Protein AF-A0F038-F1 (afdb_monomer_lite)

Organism: Scophthalmus maximus (NCBI:txid52904)

pLDDT: mean 88.06, std 18.88, range [38.59, 98.75]

Secondary structure (DSSP, 8-state):
--------------SSHHHHHHHHHHHHHHHHHHHHHHHHHHHHHHHHHHHHHHHHHHHHHHHHHHHHHHHHHHTTSTTHHHHHHHTSHHHHTT--HHHHHHHTT----

Radius of gyration: 37.03 Å; chains: 1; bounding box: 62×43×108 Å

InterPro domains:
  IPR002164 Nucleosome assembly protein [PTHR11875] (12-109)
  IPR037231 NAP-like superfamily [SSF143113] (10-108)

Foldseek 3Di:
DDDDDDDPPDPDDDPPVVVVVVVVVVVVVVVVVVVVVVVVVVVVVVVVVVVVVVVVVVVCVVCVVVVVVVLVVQLVDQCSVLVVQCPDVVRVVVDDPVNSVVSSPVRGD

Structure (mmCIF, N/CA/C/O backbone):
data_AF-A0F038-F1
#
_entry.id   AF-A0F038-F1
#
loop_
_atom_site.group_PDB
_atom_site.id
_atom_site.type_symbol
_atom_site.label_atom_id
_atom_site.label_alt_id
_atom_site.label_comp_id
_atom_site.label_asym_id
_atom_site.label_entity_id
_atom_site.label_seq_id
_atom_site.pdbx_PDB_ins_code
_atom_site.Cartn_x
_atom_site.Cartn_y
_atom_site.Cartn_z
_atom_site.o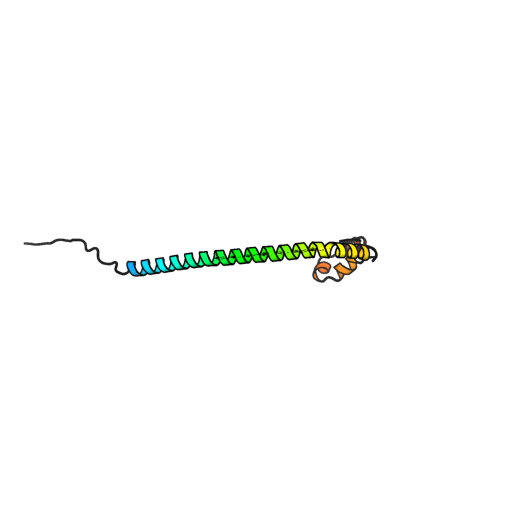ccupancy
_atom_site.B_iso_or_equiv
_atom_site.auth_seq_id
_atom_site.auth_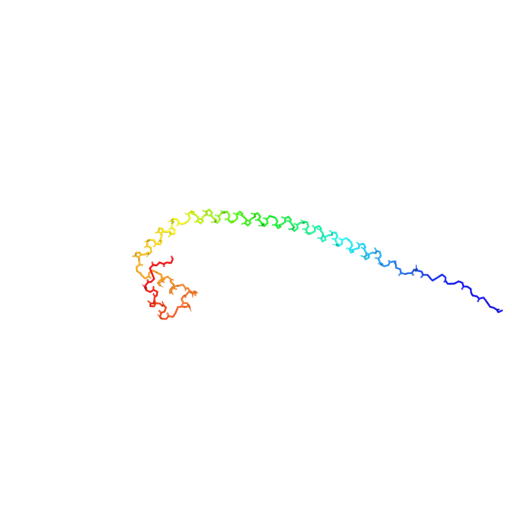comp_id
_atom_site.auth_asym_id
_atom_site.auth_atom_id
_atom_site.pdbx_PDB_model_num
ATOM 1 N N . MET A 1 1 ? -37.707 -33.640 87.565 1.00 38.59 1 MET A N 1
ATOM 2 C CA . MET A 1 1 ? -36.828 -34.065 86.455 1.00 38.59 1 MET A CA 1
ATOM 3 C C . MET A 1 1 ? -37.663 -34.002 85.184 1.00 38.59 1 MET A C 1
ATOM 5 O O . MET A 1 1 ? -38.679 -34.672 85.166 1.00 38.59 1 MET A O 1
ATOM 9 N N . SER A 1 2 ? -37.432 -33.234 84.128 1.00 38.62 2 SER A N 1
ATOM 10 C CA . SER A 1 2 ? -36.500 -32.162 83.772 1.00 38.62 2 SER A CA 1
ATOM 11 C C . SER A 1 2 ? -37.094 -31.496 82.517 1.00 38.62 2 SER A C 1
ATOM 13 O O . SER A 1 2 ? -37.776 -32.159 81.739 1.00 38.62 2 SER A O 1
ATOM 15 N N . ALA A 1 3 ? -36.860 -30.197 82.342 1.00 47.56 3 ALA A N 1
ATOM 16 C CA . ALA A 1 3 ? -37.269 -29.404 81.181 1.00 47.56 3 ALA A CA 1
ATOM 17 C C . ALA A 1 3 ? -36.318 -29.566 79.974 1.00 47.56 3 ALA A C 1
ATOM 19 O O . ALA A 1 3 ? -35.145 -29.876 80.171 1.00 47.56 3 ALA A O 1
ATOM 20 N N . SER A 1 4 ? -36.797 -29.270 78.755 1.00 40.38 4 SER A N 1
ATOM 21 C CA . SER A 1 4 ? -36.049 -28.602 77.653 1.00 40.38 4 SER A CA 1
ATOM 22 C C . SER A 1 4 ? -36.936 -28.527 76.400 1.00 40.38 4 SER A C 1
ATOM 24 O O . SER A 1 4 ? -37.290 -29.561 75.849 1.00 40.38 4 SER A O 1
ATOM 26 N N . THR A 1 5 ? -37.567 -27.394 76.070 1.00 43.41 5 THR A N 1
ATOM 27 C CA . THR A 1 5 ? -37.085 -26.175 75.369 1.00 43.41 5 THR A CA 1
ATOM 28 C C . THR A 1 5 ? -36.809 -26.327 73.874 1.00 43.41 5 THR A C 1
ATOM 30 O O . THR A 1 5 ? -36.017 -27.153 73.431 1.00 43.41 5 THR A O 1
ATOM 33 N N . ALA A 1 6 ? -37.463 -25.426 73.138 1.00 54.88 6 ALA A N 1
ATOM 34 C CA . ALA A 1 6 ? -37.374 -25.147 71.718 1.00 54.88 6 ALA A CA 1
ATOM 35 C C . ALA A 1 6 ? -35.944 -25.068 71.165 1.00 54.88 6 ALA A C 1
ATOM 37 O O . ALA A 1 6 ? -35.046 -24.506 71.790 1.00 54.88 6 ALA A O 1
ATOM 38 N N . LYS A 1 7 ? -35.785 -25.503 69.914 1.00 46.66 7 LYS A N 1
ATOM 39 C CA . LYS A 1 7 ? -34.762 -24.981 69.006 1.00 46.66 7 LYS A CA 1
ATOM 40 C C . LYS A 1 7 ? -35.420 -24.618 67.680 1.00 46.66 7 LYS A C 1
ATOM 42 O O . LYS A 1 7 ? -35.446 -25.398 66.737 1.00 46.66 7 LYS A O 1
ATOM 47 N N . VAL A 1 8 ? -35.944 -23.393 67.638 1.00 50.75 8 VAL A N 1
ATOM 48 C CA . VAL A 1 8 ? -35.929 -22.580 66.420 1.00 50.75 8 VAL A CA 1
ATOM 49 C C . VAL A 1 8 ? -34.453 -22.468 66.047 1.00 50.75 8 VAL A C 1
ATOM 51 O O . VAL A 1 8 ? -33.677 -21.819 66.749 1.00 50.75 8 VAL A O 1
ATOM 54 N N . SER A 1 9 ? -34.041 -23.223 65.028 1.00 49.12 9 SER A N 1
ATOM 55 C CA . SER A 1 9 ? -32.678 -23.168 64.515 1.00 49.12 9 SER A CA 1
ATOM 56 C C . SER A 1 9 ? -32.508 -21.817 63.834 1.00 49.12 9 SER A C 1
ATOM 58 O O . SER A 1 9 ? -33.054 -21.549 62.766 1.00 49.12 9 SER A O 1
ATOM 60 N N . ARG A 1 10 ? -31.834 -20.946 64.573 1.00 46.06 10 ARG A N 1
ATOM 61 C CA . ARG A 1 10 ? -31.482 -19.565 64.291 1.00 46.06 10 ARG A CA 1
ATOM 62 C C . ARG A 1 10 ? -30.813 -19.442 62.922 1.00 46.06 10 ARG A C 1
ATOM 64 O O . ARG A 1 10 ? -29.647 -19.785 62.763 1.00 46.06 10 ARG A O 1
ATOM 71 N N . LYS A 1 11 ? -31.559 -18.926 61.945 1.00 51.59 11 LYS A N 1
ATOM 72 C CA . LYS A 1 11 ? -31.023 -18.396 60.691 1.00 51.59 11 LYS A CA 1
ATOM 73 C C . LYS A 1 11 ? -30.546 -16.968 60.954 1.00 51.59 11 LYS A C 1
ATOM 75 O O . LYS A 1 11 ? -31.233 -16.018 60.625 1.00 51.59 11 LYS A O 1
ATOM 80 N N . GLU A 1 12 ? -29.401 -16.832 61.608 1.00 48.00 12 GLU A N 1
ATOM 81 C CA . GLU A 1 12 ? -28.674 -15.565 61.698 1.00 48.00 12 GLU A CA 1
ATOM 82 C C . GLU A 1 12 ? -27.186 -15.881 61.697 1.00 48.00 12 GLU A C 1
ATOM 84 O O . GLU A 1 12 ? -26.615 -16.173 62.745 1.00 48.00 12 GLU A O 1
ATOM 89 N N . ASN A 1 13 ? -26.591 -15.867 60.505 1.00 43.12 13 ASN A N 1
ATOM 90 C CA . ASN A 1 13 ? -25.304 -15.215 60.290 1.00 43.12 13 ASN A CA 1
ATOM 91 C C . ASN A 1 13 ? -25.076 -15.017 58.779 1.00 43.12 13 ASN A C 1
ATOM 93 O O . ASN A 1 13 ? -24.286 -15.725 58.169 1.00 43.12 13 ASN A O 1
ATOM 97 N N . SER A 1 14 ? -25.799 -14.077 58.167 1.00 52.12 14 SER A N 1
ATOM 98 C CA . SER A 1 14 ? -25.369 -13.485 56.895 1.00 52.12 14 SER A CA 1
ATOM 99 C C . SER A 1 14 ? -25.723 -12.001 56.881 1.00 52.12 14 SER A C 1
ATOM 101 O O . SER A 1 14 ? -26.715 -11.574 56.307 1.00 52.12 14 SER A O 1
ATOM 103 N N . ASN A 1 15 ? -24.927 -11.219 57.610 1.00 46.88 15 ASN A N 1
ATOM 104 C CA . ASN A 1 15 ? -24.846 -9.769 57.412 1.00 46.88 15 ASN A CA 1
ATOM 105 C C . ASN A 1 15 ? -23.602 -9.403 56.576 1.00 46.88 15 ASN A C 1
ATOM 107 O O . ASN A 1 15 ? -23.259 -8.229 56.491 1.00 46.88 15 ASN A O 1
ATOM 111 N N . HIS A 1 16 ? -22.915 -10.400 55.998 1.00 49.84 16 HIS A N 1
ATOM 112 C CA . HIS A 1 16 ? -21.754 -10.204 55.124 1.00 49.84 16 HIS A CA 1
ATOM 113 C C . HIS A 1 16 ? -22.121 -10.298 53.630 1.00 49.84 16 HIS A C 1
ATOM 115 O O . HIS A 1 16 ? -21.542 -9.551 52.853 1.00 49.84 16 HIS A O 1
ATOM 121 N N . ASP A 1 17 ? -23.148 -11.083 53.257 1.00 55.41 17 ASP A N 1
ATOM 122 C CA . ASP A 1 17 ? -23.590 -11.253 51.852 1.00 55.41 17 ASP A CA 1
ATOM 123 C C . ASP A 1 17 ? -24.055 -9.949 51.193 1.00 55.41 17 ASP A C 1
ATOM 125 O O . ASP A 1 17 ? -23.744 -9.684 50.040 1.00 55.41 17 ASP A O 1
ATOM 129 N N . GLY A 1 18 ? -24.824 -9.119 51.907 1.00 57.97 18 GLY A N 1
ATOM 130 C CA . GLY A 1 18 ? -25.536 -8.007 51.268 1.00 57.97 18 GLY A CA 1
ATOM 131 C C . GLY A 1 18 ? -24.635 -6.878 50.759 1.00 57.97 18 GLY A C 1
ATOM 132 O O . GLY A 1 18 ? -25.057 -6.133 49.885 1.00 57.97 18 GLY A O 1
ATOM 133 N N . ALA A 1 19 ? -23.420 -6.738 51.301 1.00 62.72 19 ALA A N 1
ATOM 134 C CA . ALA A 1 19 ? -22.451 -5.738 50.848 1.00 62.72 19 ALA A CA 1
ATOM 135 C C . ALA A 1 19 ? -21.614 -6.240 49.657 1.00 62.72 19 ALA A C 1
ATOM 137 O O . ALA A 1 19 ? -21.294 -5.456 48.763 1.00 62.72 19 ALA A O 1
ATOM 138 N N . GLU A 1 20 ? -21.291 -7.539 49.632 1.00 65.00 20 GLU A N 1
ATOM 139 C CA . GLU A 1 20 ? -20.640 -8.184 48.484 1.00 65.00 20 GLU A CA 1
ATOM 140 C C . GLU A 1 20 ? -21.588 -8.212 47.277 1.00 65.00 20 GLU A C 1
ATOM 142 O O . GLU A 1 20 ? -21.202 -7.763 46.202 1.00 65.00 20 GLU A O 1
ATOM 147 N N . GLU A 1 21 ? -22.861 -8.572 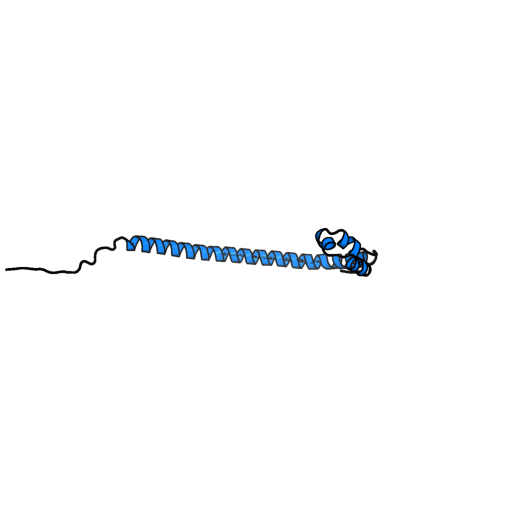47.470 1.00 72.62 21 GLU A N 1
ATOM 148 C CA . GLU A 1 21 ? -23.871 -8.614 46.400 1.00 72.62 21 GLU A CA 1
ATOM 149 C C . GLU A 1 21 ? -24.128 -7.228 45.767 1.00 72.62 21 GLU A C 1
ATOM 151 O O . GLU A 1 21 ? -24.280 -7.104 44.550 1.00 72.62 21 GLU A O 1
ATOM 156 N N . THR A 1 22 ? -24.121 -6.149 46.563 1.00 78.44 22 THR A N 1
ATOM 157 C CA . THR A 1 22 ? -24.225 -4.778 46.028 1.00 78.44 22 THR A CA 1
ATOM 158 C C . THR A 1 22 ? -22.978 -4.347 45.263 1.00 78.44 22 THR A C 1
ATOM 160 O O . THR A 1 22 ? -23.100 -3.706 44.223 1.00 78.44 22 THR A O 1
ATOM 163 N N . SER A 1 23 ? -21.788 -4.721 45.744 1.00 86.31 23 SER A N 1
ATOM 164 C CA . SER A 1 23 ? -20.524 -4.378 45.085 1.00 86.31 23 SER A CA 1
ATOM 165 C C . SER A 1 23 ? -20.358 -5.120 43.758 1.00 86.31 23 SER A C 1
ATOM 167 O O . SER A 1 23 ? -19.861 -4.543 42.793 1.00 86.31 23 SER A O 1
ATOM 169 N N . GLU A 1 24 ? -20.776 -6.386 43.691 1.00 91.50 24 GLU A N 1
ATOM 170 C CA . GLU A 1 24 ? -20.770 -7.181 42.459 1.00 91.50 24 GLU A CA 1
ATOM 171 C C . GLU A 1 24 ? -21.726 -6.600 41.415 1.00 91.50 24 GLU A C 1
ATOM 173 O O . GLU A 1 24 ? -21.391 -6.525 40.232 1.00 91.50 24 GLU A O 1
ATOM 178 N N . LYS A 1 25 ? -22.897 -6.121 41.851 1.00 92.38 25 LYS A N 1
ATOM 179 C CA . LYS A 1 25 ? -23.864 -5.476 40.964 1.00 92.38 25 LYS A CA 1
ATOM 180 C C . LYS A 1 25 ? -23.338 -4.158 40.390 1.00 92.38 25 LYS A C 1
ATOM 182 O O . LYS A 1 25 ? -23.441 -3.946 39.187 1.00 92.38 25 LYS A O 1
ATOM 187 N N . GLU A 1 26 ? -22.738 -3.304 41.217 1.00 93.69 26 GLU A N 1
ATOM 188 C CA . GLU A 1 26 ? -22.116 -2.051 40.758 1.00 93.69 26 GLU A CA 1
ATOM 189 C C . GLU A 1 26 ? -20.961 -2.313 39.778 1.00 93.69 26 GLU A C 1
ATOM 191 O O . GLU A 1 26 ? -20.811 -1.608 38.779 1.00 93.69 26 GLU A O 1
ATOM 196 N N . GLN A 1 27 ? -20.161 -3.357 40.023 1.00 95.50 27 GLN A N 1
ATOM 197 C CA . GLN A 1 27 ? -19.107 -3.773 39.101 1.00 95.50 27 GLN A CA 1
ATOM 198 C C . GLN A 1 27 ? -19.680 -4.249 37.760 1.00 95.50 27 GLN A C 1
ATOM 200 O O . GLN A 1 27 ? -19.141 -3.899 36.710 1.00 95.50 27 GLN A O 1
ATOM 205 N N . GLN A 1 28 ? -20.762 -5.028 37.782 1.00 95.75 28 GLN A N 1
ATOM 206 C CA . GLN A 1 28 ? -21.420 -5.513 36.571 1.00 95.75 28 GLN A CA 1
ATOM 207 C C . GLN A 1 28 ? -22.022 -4.359 35.754 1.00 95.75 28 GLN A C 1
ATOM 209 O O . GLN A 1 28 ? -21.797 -4.292 34.548 1.00 95.75 28 GLN A O 1
ATOM 214 N N . GLU A 1 29 ? -22.694 -3.409 36.410 1.00 96.75 29 GLU A N 1
ATOM 215 C CA . GLU A 1 29 ? -23.216 -2.192 35.770 1.00 96.75 29 GLU A CA 1
ATOM 216 C C . GLU A 1 29 ? -22.076 -1.364 35.142 1.00 96.75 29 GLU A C 1
ATOM 218 O O . GLU A 1 29 ? -22.183 -0.902 34.006 1.00 96.75 29 GLU A O 1
ATOM 223 N N . ALA A 1 30 ? -20.933 -1.230 35.826 1.00 97.12 30 ALA A N 1
ATOM 224 C CA . ALA A 1 30 ? -19.768 -0.539 35.274 1.00 97.12 30 ALA A CA 1
ATOM 225 C C . ALA A 1 30 ? -19.180 -1.244 34.037 1.00 97.12 30 ALA A C 1
ATOM 227 O O . ALA A 1 30 ? -18.751 -0.570 33.101 1.00 97.12 30 ALA A O 1
ATOM 228 N N . ILE A 1 31 ? -19.162 -2.582 34.011 1.00 97.50 31 ILE A N 1
ATOM 229 C CA . ILE A 1 31 ? -18.709 -3.360 32.847 1.00 97.50 31 ILE A CA 1
ATOM 230 C C . ILE A 1 31 ? -19.652 -3.151 31.658 1.00 97.50 31 ILE A C 1
ATOM 232 O O . ILE A 1 31 ? -19.175 -2.954 30.543 1.00 97.50 31 ILE A O 1
ATOM 236 N N . GLU A 1 32 ? -20.966 -3.145 31.888 1.00 98.12 32 GLU A N 1
ATOM 237 C CA . GLU A 1 32 ? -21.965 -2.887 30.843 1.00 98.12 32 GLU A CA 1
ATOM 238 C C . GLU A 1 32 ? -21.789 -1.491 30.237 1.00 98.12 32 GLU A C 1
ATOM 240 O O . GLU A 1 32 ? -21.718 -1.349 29.018 1.00 98.12 32 GLU A O 1
ATOM 245 N N . HIS A 1 33 ? -21.587 -0.469 31.070 1.00 98.25 33 HIS A N 1
ATOM 246 C CA . HIS A 1 33 ? -21.306 0.882 30.583 1.00 98.25 33 HIS A CA 1
ATOM 247 C C . HIS A 1 33 ? -19.977 0.993 29.820 1.00 98.25 33 HIS A C 1
ATOM 249 O O . HIS A 1 33 ? -19.876 1.764 28.864 1.00 98.25 33 HIS A O 1
ATOM 255 N N . ILE A 1 34 ? -18.947 0.235 30.209 1.00 98.50 34 ILE A N 1
ATOM 256 C CA . ILE A 1 34 ? -17.690 0.176 29.449 1.00 98.50 34 ILE A CA 1
ATOM 257 C C . ILE A 1 34 ? -17.924 -0.449 28.071 1.00 98.50 34 ILE A C 1
ATOM 259 O O . ILE A 1 34 ? -17.392 0.067 27.090 1.00 98.50 34 ILE A O 1
ATOM 263 N N . ASP A 1 35 ? -18.720 -1.516 27.980 1.00 98.44 35 ASP A N 1
ATOM 264 C CA . ASP A 1 35 ? -19.050 -2.153 26.701 1.00 98.44 35 ASP A CA 1
ATOM 265 C C . ASP A 1 35 ? -19.809 -1.191 25.776 1.00 98.44 35 ASP A C 1
ATOM 267 O O . ASP A 1 35 ? -19.470 -1.049 24.601 1.00 98.44 35 ASP A O 1
ATOM 271 N N . GLU A 1 36 ? -20.774 -0.439 26.312 1.00 98.50 36 GLU A N 1
ATOM 272 C CA . GLU A 1 36 ? -21.492 0.603 25.567 1.00 98.50 36 GLU A CA 1
ATOM 273 C C . GLU A 1 36 ? -20.533 1.643 24.967 1.00 98.50 36 GLU A C 1
ATOM 275 O O . GLU A 1 36 ? -20.604 1.936 23.771 1.00 98.50 36 GLU A O 1
ATOM 280 N N . VAL A 1 37 ? -19.589 2.153 25.764 1.00 98.69 37 VAL A N 1
ATOM 281 C CA . VAL A 1 37 ? -18.582 3.121 25.298 1.00 98.69 37 VAL A CA 1
ATOM 282 C C . VAL A 1 37 ? -17.613 2.487 24.296 1.00 98.69 37 VAL A C 1
ATOM 284 O O . VAL A 1 37 ? -17.251 3.120 23.302 1.00 98.69 37 VAL A O 1
ATOM 287 N N . GLN A 1 38 ? -17.203 1.235 24.506 1.00 98.62 38 GLN A N 1
ATOM 288 C CA . GLN A 1 38 ? -16.306 0.538 23.586 1.00 98.62 38 GLN A CA 1
ATOM 289 C C . GLN A 1 38 ? -16.962 0.330 22.217 1.00 98.62 38 GLN A C 1
ATOM 291 O O . GLN A 1 38 ? -16.315 0.545 21.193 1.00 98.62 38 GLN A O 1
ATOM 296 N N . ASN A 1 39 ? -18.264 0.035 22.182 1.00 98.69 39 ASN A N 1
ATOM 297 C CA . ASN A 1 39 ? -19.027 -0.049 20.939 1.00 98.69 39 ASN A CA 1
ATOM 298 C C . ASN A 1 39 ? -19.026 1.283 20.160 1.00 98.69 39 ASN A C 1
ATOM 300 O O . ASN A 1 39 ? -19.016 1.282 18.927 1.00 98.69 39 ASN A O 1
ATOM 304 N N . GLU A 1 40 ? -19.028 2.433 20.841 1.00 98.69 40 GLU A N 1
ATOM 305 C CA . GLU A 1 40 ? -18.898 3.742 20.185 1.00 98.69 40 GLU A CA 1
ATOM 306 C C . GLU A 1 40 ? -17.488 3.974 19.629 1.00 98.69 40 GLU A C 1
ATOM 308 O O . GLU A 1 40 ? -17.341 4.450 18.499 1.00 98.69 40 GLU A O 1
ATOM 313 N N . ILE A 1 41 ? -16.454 3.592 20.384 1.00 98.69 41 ILE A N 1
ATOM 314 C CA . ILE A 1 41 ? -15.054 3.655 19.941 1.00 98.69 41 ILE A CA 1
ATOM 315 C C . ILE A 1 41 ? -14.843 2.783 18.699 1.00 98.69 41 ILE A C 1
ATOM 317 O O . ILE A 1 41 ? -14.220 3.223 17.732 1.00 98.69 41 ILE A O 1
ATOM 321 N N . ASP A 1 42 ? -15.395 1.574 18.689 1.00 98.75 42 ASP A N 1
ATOM 322 C CA . ASP A 1 42 ? -15.247 0.641 17.576 1.00 98.75 42 ASP A CA 1
ATOM 323 C C . ASP A 1 42 ? -15.928 1.167 16.307 1.00 98.75 42 ASP A C 1
ATOM 325 O O . ASP A 1 42 ? -15.343 1.099 15.224 1.00 98.75 42 ASP A O 1
ATOM 329 N N . ARG A 1 43 ? -17.099 1.806 16.434 1.00 98.75 43 ARG A N 1
ATOM 330 C CA . ARG A 1 43 ? -17.753 2.498 15.307 1.00 98.75 43 ARG A CA 1
ATOM 331 C C . ARG A 1 43 ? -16.893 3.632 14.749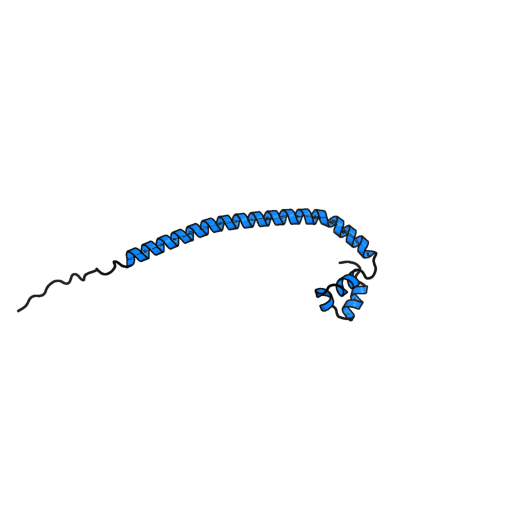 1.00 98.75 43 ARG A C 1
ATOM 333 O O . ARG A 1 43 ? -16.812 3.789 13.533 1.00 98.75 43 ARG A O 1
ATOM 340 N N . LEU A 1 44 ? -16.242 4.418 15.610 1.00 98.75 44 LEU A N 1
ATOM 341 C CA . LEU A 1 44 ? -15.327 5.477 15.168 1.00 98.75 44 LEU A CA 1
ATOM 342 C C . LEU A 1 44 ? -14.094 4.899 14.458 1.00 98.75 44 LEU A C 1
ATOM 344 O O . LEU A 1 44 ? -13.676 5.427 13.427 1.00 98.75 44 LEU A O 1
ATOM 348 N N . ASN A 1 45 ? -13.537 3.797 14.965 1.00 98.56 45 ASN A N 1
ATOM 349 C CA . ASN A 1 45 ? -12.412 3.105 14.334 1.00 98.56 45 ASN A CA 1
ATOM 350 C C . ASN A 1 45 ? -12.785 2.531 12.960 1.00 98.56 45 ASN A C 1
ATOM 352 O O . ASN A 1 45 ? -11.987 2.609 12.020 1.00 98.56 45 ASN A O 1
ATOM 356 N N . GLU A 1 46 ? -13.995 1.986 12.818 1.00 98.75 46 GLU A N 1
ATOM 357 C CA . GLU A 1 46 ? -14.510 1.497 11.538 1.00 98.75 46 GLU A CA 1
ATOM 358 C C . GLU A 1 46 ? -14.662 2.645 10.530 1.00 98.75 46 GLU A C 1
ATOM 360 O O . GLU A 1 46 ? -14.136 2.562 9.419 1.00 98.75 46 GLU A O 1
ATOM 365 N N . GLN A 1 47 ? -15.264 3.768 10.939 1.00 98.69 47 GLN A N 1
ATOM 366 C CA . GLN A 1 47 ? -15.380 4.965 10.098 1.00 98.69 47 GLN A CA 1
ATOM 367 C C . GLN A 1 47 ? -14.013 5.498 9.652 1.00 98.69 47 GLN A C 1
ATOM 369 O O . GLN A 1 47 ? -13.811 5.765 8.466 1.00 98.69 47 GLN A O 1
ATOM 374 N N . ALA A 1 48 ? -13.050 5.600 10.572 1.00 98.56 48 ALA A N 1
ATOM 375 C CA . ALA A 1 48 ? -11.694 6.029 10.246 1.00 98.56 48 ALA A CA 1
ATOM 376 C C . ALA A 1 48 ? -11.022 5.078 9.242 1.00 98.56 48 ALA A C 1
ATOM 378 O O . ALA A 1 48 ? -10.400 5.523 8.276 1.00 98.56 48 ALA A O 1
ATOM 379 N N . SER A 1 49 ? -11.190 3.767 9.429 1.00 98.75 49 SER A N 1
ATOM 380 C CA . SER A 1 49 ? -10.652 2.750 8.520 1.00 98.75 49 SER A CA 1
ATOM 381 C C . SER A 1 49 ? -11.258 2.866 7.119 1.00 98.75 49 SER A C 1
ATOM 383 O O . SER A 1 49 ? -10.537 2.791 6.121 1.00 98.75 49 SER A O 1
ATOM 385 N N . GLU A 1 50 ? -12.567 3.113 7.019 1.00 98.69 50 GLU A N 1
ATOM 386 C CA . GLU A 1 50 ? -13.226 3.352 5.736 1.00 98.69 50 GLU A CA 1
ATOM 387 C C . GLU A 1 50 ? -12.728 4.618 5.035 1.00 98.69 50 GLU A C 1
ATOM 389 O O . GLU A 1 50 ? -12.551 4.621 3.814 1.00 98.69 50 GLU A O 1
ATOM 394 N N . GLU A 1 51 ? -12.540 5.713 5.771 1.00 98.69 51 GLU A N 1
ATOM 395 C CA . GLU A 1 51 ? -12.043 6.968 5.207 1.00 98.69 51 GLU A CA 1
ATOM 396 C C . GLU A 1 51 ? -10.610 6.823 4.694 1.00 98.69 51 GLU A C 1
ATOM 398 O O . GLU A 1 51 ? -10.324 7.228 3.562 1.00 98.69 51 GLU A O 1
ATOM 403 N N . ILE A 1 52 ? -9.739 6.163 5.465 1.00 98.62 52 ILE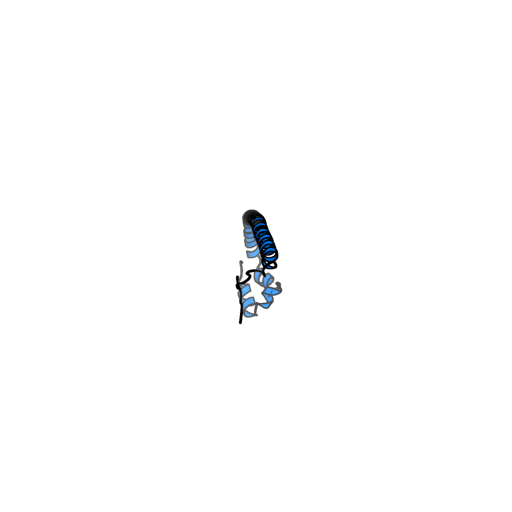 A N 1
ATOM 404 C CA . ILE A 1 52 ? -8.377 5.820 5.037 1.00 98.62 52 ILE A CA 1
ATOM 405 C C . ILE A 1 52 ? -8.430 5.005 3.743 1.00 98.62 52 ILE A C 1
ATOM 407 O O . ILE A 1 52 ? -7.778 5.369 2.762 1.00 98.62 52 ILE A O 1
ATOM 411 N N . LEU A 1 53 ? -9.268 3.965 3.687 1.00 98.56 53 LEU A N 1
ATOM 412 C CA . LEU A 1 53 ? -9.405 3.129 2.497 1.00 98.56 53 LEU A CA 1
ATOM 413 C C . LEU A 1 53 ? -9.901 3.927 1.280 1.00 98.56 53 LEU A C 1
ATOM 415 O O . LEU A 1 53 ? -9.381 3.758 0.175 1.00 98.56 53 LEU A O 1
ATOM 419 N N . LYS A 1 54 ? -10.885 4.819 1.454 1.00 98.69 54 LYS A N 1
ATOM 420 C CA . LYS A 1 54 ? -11.400 5.684 0.374 1.00 98.69 54 LYS A CA 1
ATOM 421 C C . LYS A 1 54 ? -10.292 6.587 -0.179 1.00 98.69 54 LYS A C 1
ATOM 423 O O . LYS A 1 54 ? -10.133 6.684 -1.401 1.00 98.69 54 LYS A O 1
ATOM 428 N N . VAL A 1 55 ? -9.492 7.193 0.700 1.00 98.69 55 VAL A N 1
ATOM 429 C CA . VAL A 1 55 ? -8.341 8.024 0.318 1.00 98.69 55 VAL A CA 1
ATOM 430 C C . VAL A 1 55 ? -7.286 7.189 -0.411 1.00 98.69 55 VAL A C 1
ATOM 432 O O . VAL A 1 55 ? -6.844 7.569 -1.499 1.00 98.69 55 VAL A O 1
ATOM 435 N N . GLU A 1 56 ? -6.916 6.022 0.115 1.00 98.62 56 GLU A N 1
ATOM 436 C CA . GLU A 1 56 ? -5.953 5.125 -0.529 1.00 98.62 56 GLU A CA 1
ATOM 437 C C . GLU A 1 56 ? -6.407 4.705 -1.930 1.00 98.62 56 GLU A C 1
ATOM 439 O O . GLU A 1 56 ? -5.631 4.791 -2.886 1.00 98.62 56 GLU A O 1
ATOM 444 N N . GLN A 1 57 ? -7.676 4.319 -2.091 1.00 98.62 57 GLN A N 1
ATOM 445 C CA . GLN A 1 57 ? -8.250 3.960 -3.387 1.00 98.62 57 GLN A CA 1
ATOM 446 C C . GLN A 1 57 ? -8.213 5.129 -4.377 1.00 98.62 57 GLN A C 1
ATOM 448 O O . GLN A 1 57 ? -7.847 4.938 -5.543 1.00 98.62 57 GLN A O 1
ATOM 453 N N . GLN A 1 58 ? -8.559 6.342 -3.933 1.00 98.62 58 GLN A N 1
ATOM 454 C CA . GLN A 1 58 ? -8.484 7.546 -4.761 1.00 98.62 58 GLN A CA 1
ATOM 455 C C . GLN A 1 58 ? -7.050 7.792 -5.240 1.00 98.62 58 GLN A C 1
ATOM 457 O O . GLN A 1 58 ? -6.809 7.938 -6.442 1.00 98.62 58 GLN A O 1
ATOM 462 N N . PHE A 1 59 ? -6.078 7.801 -4.328 1.00 98.56 59 PHE A N 1
ATOM 463 C CA . PHE A 1 59 ? -4.691 8.086 -4.684 1.00 98.56 59 PHE A CA 1
ATOM 464 C C . PHE A 1 59 ? -4.019 6.940 -5.440 1.00 98.56 59 PHE A C 1
ATOM 466 O O . PHE A 1 59 ? -3.123 7.192 -6.243 1.00 98.56 59 PHE A O 1
ATOM 473 N N . ASN A 1 60 ? -4.449 5.692 -5.266 1.00 98.50 60 ASN A N 1
ATOM 474 C CA . ASN A 1 60 ? -4.005 4.581 -6.107 1.00 98.50 60 ASN A CA 1
ATOM 475 C C . ASN A 1 60 ? -4.419 4.790 -7.567 1.00 98.50 60 ASN A C 1
ATOM 477 O O . ASN A 1 60 ? -3.569 4.690 -8.452 1.00 98.50 60 ASN A O 1
ATOM 481 N N . LYS A 1 61 ? -5.675 5.183 -7.822 1.00 98.50 61 LYS A N 1
ATOM 482 C CA . LYS A 1 61 ? -6.151 5.513 -9.179 1.00 98.50 61 LYS A CA 1
ATOM 483 C C . LYS A 1 61 ? -5.383 6.688 -9.783 1.00 98.50 61 LYS A C 1
ATOM 485 O O . LYS A 1 61 ? -4.971 6.622 -10.937 1.00 98.50 61 LYS A O 1
ATOM 490 N N . LEU A 1 62 ? -5.136 7.738 -8.997 1.00 98.62 62 LEU A N 1
ATOM 491 C CA . LEU A 1 62 ? -4.371 8.902 -9.456 1.00 98.62 62 LEU A CA 1
ATOM 492 C C . LEU A 1 62 ? -2.901 8.565 -9.746 1.00 98.62 62 LEU A C 1
ATOM 494 O O . LEU A 1 62 ? -2.334 9.103 -10.693 1.00 98.62 62 LEU A O 1
ATOM 498 N N . ARG A 1 63 ? -2.279 7.671 -8.963 1.00 98.69 63 ARG A N 1
ATOM 499 C CA . ARG A 1 63 ? -0.878 7.250 -9.141 1.00 98.69 63 ARG A CA 1
ATOM 500 C C . ARG A 1 63 ? -0.687 6.251 -10.284 1.00 98.69 63 ARG A C 1
ATOM 502 O O . ARG A 1 63 ? 0.374 6.257 -10.907 1.00 98.69 63 ARG A O 1
ATOM 509 N N . GLN A 1 64 ? -1.692 5.433 -10.596 1.00 98.38 64 GLN A N 1
ATOM 510 C CA . GLN A 1 64 ? -1.625 4.390 -11.626 1.00 98.38 64 GLN A CA 1
ATOM 511 C C . GLN A 1 64 ? -1.053 4.855 -12.984 1.00 98.38 64 GLN A C 1
ATOM 513 O O . GLN A 1 64 ? -0.106 4.218 -13.454 1.00 98.38 64 GLN A O 1
ATOM 518 N N . PRO A 1 65 ? -1.526 5.949 -13.624 1.00 98.56 65 PRO A N 1
ATOM 519 C CA . PRO A 1 65 ? -0.981 6.375 -14.917 1.00 98.56 65 PRO A CA 1
ATOM 520 C C . PRO A 1 65 ? 0.501 6.768 -14.835 1.00 98.56 65 PRO A C 1
ATOM 522 O O . PRO A 1 65 ? 1.254 6.558 -15.786 1.00 98.56 65 PRO A O 1
ATOM 525 N N . TYR A 1 66 ? 0.948 7.296 -13.694 1.00 98.50 66 TYR A N 1
ATOM 526 C CA . TYR A 1 66 ? 2.350 7.652 -13.484 1.00 98.50 66 TYR A CA 1
ATOM 527 C C . TYR A 1 66 ? 3.223 6.422 -13.270 1.00 98.50 66 TYR A C 1
ATOM 529 O O . TYR A 1 66 ? 4.330 6.377 -13.803 1.00 98.50 66 TYR A O 1
ATOM 537 N N . PHE A 1 67 ? 2.730 5.409 -12.551 1.00 98.25 67 PHE A N 1
ATOM 538 C CA . PHE A 1 67 ? 3.429 4.131 -12.454 1.00 98.25 67 PHE A CA 1
ATOM 539 C C . PHE A 1 67 ? 3.570 3.471 -13.822 1.00 98.25 67 PHE A C 1
ATOM 541 O O . PHE A 1 67 ? 4.676 3.063 -14.159 1.00 98.25 67 PHE A O 1
ATOM 548 N N . GLN A 1 68 ? 2.516 3.473 -14.646 1.00 98.06 68 GLN A N 1
ATOM 549 C CA . GLN A 1 68 ? 2.593 2.942 -16.008 1.00 98.06 68 GLN A CA 1
ATOM 550 C C . GLN A 1 68 ? 3.623 3.703 -16.855 1.00 98.06 68 GLN A C 1
ATOM 552 O O . GLN A 1 68 ? 4.524 3.092 -17.426 1.00 98.06 68 GLN A O 1
ATOM 557 N N . LYS A 1 69 ? 3.566 5.042 -16.852 1.00 98.50 69 LYS A N 1
ATOM 558 C CA . LYS A 1 69 ? 4.546 5.883 -17.555 1.00 98.50 69 LYS A CA 1
ATOM 559 C C . LYS A 1 69 ? 5.976 5.622 -17.075 1.00 98.50 69 LYS A C 1
ATOM 561 O O . LYS A 1 69 ? 6.900 5.595 -17.883 1.00 98.50 69 LYS A O 1
ATOM 566 N N . ARG A 1 70 ? 6.174 5.435 -15.767 1.00 98.44 70 ARG A N 1
ATOM 567 C CA . ARG A 1 70 ? 7.481 5.105 -15.189 1.00 98.44 70 ARG A CA 1
ATOM 568 C C . ARG A 1 70 ? 7.954 3.723 -15.644 1.00 98.44 70 ARG A C 1
ATOM 570 O O . ARG A 1 70 ? 9.112 3.613 -16.026 1.00 98.44 70 ARG A O 1
ATOM 577 N N . SER A 1 71 ? 7.089 2.707 -15.652 1.00 97.88 71 SER A N 1
ATOM 578 C CA . SER A 1 71 ? 7.424 1.363 -16.146 1.00 97.88 71 SER A CA 1
ATOM 579 C C . SER A 1 71 ? 7.869 1.390 -17.611 1.00 97.88 71 SER A C 1
ATOM 581 O O . SER A 1 71 ? 8.868 0.762 -17.949 1.00 97.88 71 SER A O 1
ATOM 583 N N . ASP A 1 72 ? 7.202 2.176 -18.460 1.00 97.62 72 ASP A N 1
ATOM 584 C CA . ASP A 1 72 ? 7.568 2.309 -19.879 1.00 97.62 72 ASP A CA 1
ATOM 585 C C . ASP A 1 72 ? 8.929 2.998 -20.082 1.00 97.62 72 ASP A C 1
ATOM 587 O O . ASP A 1 72 ? 9.631 2.737 -21.060 1.00 97.62 72 ASP A O 1
ATOM 591 N N . LEU A 1 73 ? 9.314 3.898 -19.170 1.00 98.12 73 LEU A N 1
ATOM 592 C CA . LEU A 1 73 ? 10.634 4.531 -19.172 1.00 98.12 73 LEU A CA 1
ATOM 593 C C . LEU A 1 73 ? 11.714 3.584 -18.639 1.00 98.12 73 LEU A C 1
ATOM 595 O O . LEU A 1 73 ? 12.777 3.488 -19.245 1.00 98.12 73 LEU A O 1
ATOM 599 N N . ILE A 1 74 ? 11.428 2.863 -17.551 1.00 98.19 74 ILE A N 1
ATOM 600 C CA . ILE A 1 74 ? 12.325 1.857 -16.964 1.00 98.19 74 ILE A CA 1
ATOM 601 C C . ILE A 1 74 ? 12.665 0.770 -17.985 1.00 98.19 74 ILE A C 1
ATOM 603 O O . ILE A 1 74 ? 13.828 0.407 -18.106 1.00 98.19 74 ILE A O 1
ATOM 607 N N . ALA A 1 75 ? 11.691 0.311 -18.777 1.00 96.00 75 ALA A N 1
ATOM 608 C CA . ALA A 1 75 ? 11.902 -0.718 -19.799 1.00 96.00 75 ALA A CA 1
ATOM 609 C C . ALA A 1 75 ? 12.938 -0.330 -20.876 1.00 96.00 75 ALA A C 1
ATOM 611 O O . ALA A 1 75 ? 13.416 -1.190 -21.611 1.00 96.00 75 ALA A O 1
ATOM 612 N N . LYS A 1 76 ? 13.294 0.958 -20.987 1.00 96.88 76 LYS A N 1
ATOM 613 C CA . LYS A 1 76 ? 14.332 1.459 -21.904 1.00 96.88 76 LYS A CA 1
ATOM 614 C C . LYS A 1 76 ? 15.730 1.470 -21.284 1.00 96.88 76 LYS A C 1
ATOM 616 O O . LYS A 1 76 ? 16.686 1.777 -21.990 1.00 96.88 76 LYS A O 1
ATOM 621 N N . ILE A 1 77 ? 15.847 1.193 -19.986 1.00 97.19 77 ILE A N 1
ATOM 622 C CA . ILE A 1 77 ? 17.103 1.175 -19.238 1.00 97.19 77 ILE A CA 1
ATOM 623 C C . ILE A 1 77 ? 17.500 -0.293 -19.031 1.00 97.19 77 ILE A C 1
ATOM 625 O O . ILE A 1 77 ? 16.869 -0.987 -18.229 1.00 97.19 77 ILE A O 1
ATOM 629 N N . PRO A 1 78 ? 18.534 -0.792 -19.731 1.00 96.62 78 PRO A N 1
ATOM 630 C CA . PRO A 1 78 ? 19.030 -2.145 -19.516 1.00 96.62 78 PRO A CA 1
ATOM 631 C C . PRO A 1 78 ? 19.452 -2.356 -18.061 1.00 96.62 78 PRO A C 1
ATOM 633 O O . PRO A 1 78 ? 19.984 -1.443 -17.428 1.00 96.62 78 PRO A O 1
ATOM 636 N N . ASN A 1 79 ? 19.242 -3.568 -17.545 1.00 96.88 79 ASN A N 1
ATOM 637 C CA . ASN A 1 79 ? 19.656 -3.984 -16.202 1.00 96.88 79 ASN A CA 1
ATOM 638 C C . ASN A 1 79 ? 19.056 -3.162 -15.045 1.00 96.88 79 ASN A C 1
ATOM 640 O O . ASN A 1 79 ? 19.562 -3.232 -13.925 1.00 96.88 79 ASN A O 1
ATOM 644 N N . PHE A 1 80 ? 17.988 -2.387 -15.266 1.00 98.19 80 PHE A N 1
ATOM 645 C CA . PHE A 1 80 ? 17.425 -1.527 -14.219 1.00 98.19 80 PHE A CA 1
ATOM 646 C C . PHE A 1 80 ? 17.006 -2.316 -12.971 1.00 98.19 80 PHE A C 1
ATOM 648 O O . PHE A 1 80 ? 17.366 -1.944 -11.853 1.00 98.19 80 PHE A O 1
ATOM 655 N N . TRP A 1 81 ? 16.256 -3.407 -13.149 1.00 98.06 81 TRP A N 1
ATOM 656 C CA . TRP A 1 81 ? 15.713 -4.168 -12.024 1.00 98.06 81 TRP A CA 1
ATOM 657 C C . TRP A 1 81 ? 16.776 -4.978 -11.286 1.00 98.06 81 TRP A C 1
ATOM 659 O O . TRP A 1 81 ? 16.815 -4.889 -10.064 1.00 98.06 81 TRP A O 1
ATOM 669 N N . VAL A 1 82 ? 17.686 -5.663 -11.991 1.00 97.56 82 VAL A N 1
ATOM 670 C CA . VAL A 1 82 ? 18.824 -6.347 -11.343 1.00 97.56 82 VAL A CA 1
ATOM 671 C C . VAL A 1 82 ? 19.672 -5.358 -10.542 1.00 97.56 82 VAL A C 1
ATOM 673 O O . VAL A 1 82 ? 19.906 -5.569 -9.357 1.00 97.56 82 VAL A O 1
ATOM 676 N N . THR A 1 83 ? 19.990 -4.196 -11.125 1.00 97.75 83 THR A N 1
ATOM 677 C CA . THR A 1 83 ? 20.720 -3.132 -10.421 1.00 97.75 83 THR A CA 1
ATOM 678 C C . THR A 1 83 ? 19.951 -2.662 -9.186 1.00 97.75 83 THR A C 1
ATOM 680 O O . THR A 1 83 ? 20.538 -2.454 -8.130 1.00 97.75 83 THR A O 1
ATOM 683 N N . THR A 1 84 ? 18.631 -2.496 -9.285 1.00 98.19 84 THR A N 1
ATOM 684 C CA . THR A 1 84 ? 17.801 -2.056 -8.153 1.00 98.19 84 THR A CA 1
ATOM 685 C C . THR A 1 84 ? 17.793 -3.089 -7.027 1.00 98.19 84 THR A C 1
ATOM 687 O O . THR A 1 84 ? 17.944 -2.722 -5.863 1.00 98.19 84 THR A O 1
ATOM 690 N N . PHE A 1 85 ? 17.637 -4.371 -7.355 1.00 98.06 85 PHE A N 1
ATOM 691 C CA . PHE A 1 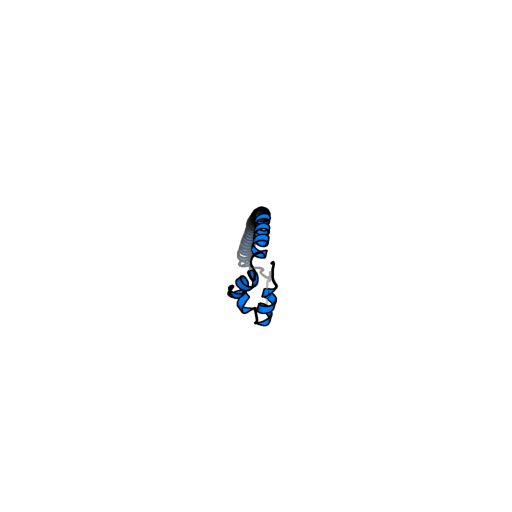85 ? 17.514 -5.435 -6.363 1.00 98.06 85 PHE A CA 1
ATOM 692 C C . PHE A 1 85 ? 18.839 -5.790 -5.690 1.00 98.06 85 PHE A C 1
ATOM 694 O O . PHE A 1 85 ? 18.860 -5.921 -4.468 1.00 98.06 85 PHE A O 1
ATOM 701 N N . VAL A 1 86 ? 19.945 -5.838 -6.436 1.00 96.75 86 VAL A N 1
ATOM 702 C CA . VAL A 1 86 ? 21.291 -6.063 -5.877 1.00 96.75 86 VAL A CA 1
ATOM 703 C C . VAL A 1 86 ? 21.696 -4.932 -4.919 1.00 96.75 86 VAL A C 1
ATOM 705 O O . VAL A 1 86 ? 22.379 -5.166 -3.924 1.00 96.75 86 VAL A O 1
ATOM 708 N N . ASN A 1 87 ? 21.211 -3.708 -5.148 1.00 97.31 87 ASN A N 1
ATOM 709 C CA . ASN A 1 87 ? 21.451 -2.574 -4.251 1.00 97.31 87 ASN A CA 1
ATOM 710 C C . ASN A 1 87 ? 20.455 -2.472 -3.079 1.00 97.31 87 ASN A C 1
ATOM 712 O O . ASN A 1 87 ? 20.623 -1.608 -2.215 1.00 97.31 87 ASN A O 1
ATOM 716 N N . HIS A 1 88 ? 19.414 -3.309 -3.017 1.00 98.06 88 HIS A N 1
ATOM 717 C CA . HIS A 1 88 ? 18.425 -3.255 -1.942 1.00 98.06 88 HIS A CA 1
ATOM 718 C C . HIS A 1 88 ? 18.811 -4.199 -0.788 1.00 98.06 88 HIS A C 1
ATOM 720 O O . HIS A 1 88 ? 18.774 -5.412 -0.987 1.00 98.06 88 HIS A O 1
ATOM 726 N N . PRO A 1 89 ? 19.066 -3.706 0.444 1.00 96.94 89 PRO A N 1
ATOM 727 C CA . PRO A 1 89 ? 19.686 -4.497 1.517 1.00 96.94 89 PRO A CA 1
ATOM 728 C C . PRO A 1 89 ? 18.978 -5.811 1.859 1.00 96.94 89 PRO A C 1
ATOM 730 O O . PRO A 1 89 ? 19.621 -6.812 2.147 1.00 96.94 89 PRO A O 1
ATOM 733 N N . GLN A 1 90 ? 17.642 -5.807 1.849 1.00 98.00 90 GLN A N 1
ATOM 734 C CA . GLN A 1 90 ? 16.861 -7.000 2.189 1.00 98.00 90 GLN A CA 1
ATOM 735 C C . GLN A 1 90 ? 16.663 -7.940 1.000 1.00 98.00 90 GLN A C 1
ATOM 737 O O . GLN A 1 90 ? 16.410 -9.117 1.212 1.00 98.00 90 GLN A O 1
ATOM 742 N N . VAL A 1 91 ? 16.723 -7.423 -0.232 1.00 97.69 91 VAL A N 1
ATOM 743 C CA . VAL A 1 91 ? 16.437 -8.230 -1.427 1.00 97.69 91 VAL A CA 1
ATOM 744 C C . VAL A 1 91 ? 17.726 -8.854 -1.934 1.00 97.69 91 VAL A C 1
ATOM 746 O O . VAL A 1 91 ? 17.721 -10.033 -2.244 1.00 97.69 91 VAL A O 1
ATOM 749 N N . SER A 1 92 ? 18.841 -8.121 -1.927 1.00 97.12 92 SER A N 1
ATOM 750 C CA . SER A 1 92 ? 20.148 -8.651 -2.320 1.00 97.12 92 SER A CA 1
ATOM 751 C C . SER A 1 92 ? 20.589 -9.835 -1.465 1.00 97.12 92 SER A C 1
ATOM 753 O O . SER A 1 92 ? 21.161 -10.782 -1.985 1.00 97.12 92 SER A O 1
ATOM 755 N N . ALA A 1 93 ? 20.239 -9.842 -0.176 1.00 96.88 93 ALA A N 1
ATOM 756 C CA . ALA A 1 93 ? 20.485 -10.974 0.716 1.00 96.88 93 ALA A CA 1
ATOM 757 C C . ALA A 1 93 ? 19.755 -12.270 0.301 1.00 96.88 93 ALA A C 1
ATOM 759 O O . ALA A 1 93 ? 20.096 -13.339 0.803 1.00 96.88 93 ALA A O 1
ATOM 760 N N . LEU A 1 94 ? 18.745 -12.176 -0.572 1.00 96.75 94 LEU A N 1
ATOM 761 C CA . LEU A 1 94 ? 17.972 -13.307 -1.089 1.00 96.75 94 LEU A CA 1
ATOM 762 C C . LEU A 1 94 ? 18.433 -13.764 -2.480 1.00 96.75 94 LEU A C 1
ATOM 764 O O . LEU A 1 94 ? 17.893 -14.748 -2.973 1.00 96.75 94 LEU A O 1
ATOM 768 N N . LEU A 1 95 ? 19.366 -13.050 -3.119 1.00 96.50 95 LEU A N 1
ATOM 769 C CA . LEU A 1 95 ? 19.801 -13.321 -4.489 1.00 96.50 95 LEU A CA 1
ATOM 770 C C . LEU A 1 95 ? 21.152 -14.040 -4.486 1.00 96.50 95 LEU A C 1
ATOM 772 O O . LEU A 1 95 ? 22.144 -13.498 -3.998 1.00 96.50 95 LEU A O 1
ATOM 776 N N . GLY A 1 96 ? 21.186 -15.256 -5.032 1.00 95.44 96 GLY A N 1
ATOM 777 C CA . GLY A 1 96 ? 22.428 -15.945 -5.376 1.00 95.44 96 GLY A CA 1
ATOM 778 C C . GLY A 1 96 ? 22.980 -15.507 -6.737 1.00 95.44 96 GLY A C 1
ATOM 779 O O . GLY A 1 96 ? 22.350 -14.744 -7.467 1.00 95.44 96 GLY A O 1
ATOM 780 N N . GLU A 1 97 ? 24.151 -16.033 -7.107 1.00 94.31 97 GLU A N 1
ATOM 781 C CA . GLU A 1 97 ? 24.811 -15.712 -8.386 1.00 94.31 97 GLU A CA 1
ATOM 782 C C . GLU A 1 97 ? 23.942 -16.085 -9.605 1.00 94.31 97 GLU A C 1
ATOM 784 O O . GLU A 1 97 ? 23.813 -15.297 -10.540 1.00 94.31 97 GLU A O 1
ATOM 789 N N . GLU A 1 98 ? 23.283 -17.250 -9.573 1.00 96.38 98 GLU A N 1
ATOM 790 C CA . GLU A 1 98 ? 22.385 -17.698 -10.651 1.00 96.38 98 GLU A CA 1
ATOM 791 C C . GLU A 1 98 ? 21.119 -16.826 -10.761 1.00 96.38 98 GLU A C 1
ATOM 793 O O . GLU A 1 98 ? 20.628 -16.573 -11.865 1.00 96.38 98 GLU A O 1
ATOM 798 N N . ASP A 1 99 ? 20.604 -16.321 -9.633 1.00 96.50 99 ASP A N 1
ATOM 799 C CA . ASP A 1 99 ? 19.442 -15.427 -9.618 1.00 96.50 99 ASP A CA 1
ATOM 800 C C . ASP A 1 99 ? 19.791 -14.072 -10.241 1.00 96.50 99 ASP A C 1
ATOM 802 O O . ASP A 1 99 ? 19.007 -13.520 -11.013 1.00 96.50 99 ASP A O 1
ATOM 806 N N . GLU A 1 100 ? 20.975 -13.534 -9.938 1.00 94.25 100 GLU A N 1
ATOM 807 C CA . GLU A 1 100 ? 21.456 -12.287 -10.535 1.00 94.25 100 GLU A CA 1
ATOM 808 C C . GLU A 1 100 ? 21.615 -12.422 -12.057 1.00 94.25 100 GLU A C 1
ATOM 810 O O . GLU A 1 100 ? 21.147 -11.554 -12.804 1.00 94.25 100 GLU A O 1
ATOM 815 N N . GLU A 1 101 ? 22.174 -13.542 -12.530 1.00 95.69 101 GLU A N 1
ATOM 816 C CA . GLU A 1 101 ? 22.275 -13.837 -13.963 1.00 95.69 101 GLU A CA 1
ATOM 817 C C . GLU A 1 101 ? 20.890 -13.901 -14.626 1.00 95.69 101 GLU A C 1
ATOM 819 O O . GLU A 1 101 ? 20.668 -13.298 -15.681 1.00 95.69 101 GLU A O 1
ATOM 824 N N . ALA A 1 102 ? 19.917 -14.556 -13.987 1.00 96.81 102 ALA A N 1
ATOM 825 C CA . ALA A 1 102 ? 18.544 -14.603 -14.482 1.00 96.81 102 ALA A CA 1
ATOM 826 C C . ALA A 1 102 ? 17.881 -13.210 -14.508 1.00 96.81 102 ALA A C 1
ATOM 828 O O . ALA A 1 102 ? 17.162 -12.870 -15.456 1.00 96.81 102 ALA A O 1
ATOM 829 N N . LEU A 1 103 ? 18.144 -12.367 -13.505 1.00 96.88 103 LEU A N 1
ATOM 830 C CA . LEU A 1 103 ? 17.586 -11.018 -13.400 1.00 96.88 103 LEU A CA 1
ATOM 831 C C . LEU A 1 103 ? 18.093 -10.059 -14.488 1.00 96.88 103 LEU A C 1
ATOM 833 O O . LEU A 1 103 ? 17.424 -9.057 -14.755 1.00 96.88 103 LEU A O 1
ATOM 837 N N . HIS A 1 104 ? 19.192 -10.359 -15.187 1.00 95.81 104 HIS A N 1
ATOM 838 C CA . HIS A 1 104 ? 19.596 -9.589 -16.372 1.00 95.81 104 HIS A CA 1
ATOM 839 C C . HIS A 1 104 ? 18.550 -9.611 -17.497 1.00 95.81 104 HIS A C 1
ATOM 841 O O . HIS A 1 104 ? 18.471 -8.668 -18.287 1.00 95.81 104 HIS A O 1
ATOM 847 N N . TYR A 1 105 ? 17.701 -10.640 -17.546 1.00 95.88 105 TYR A N 1
ATOM 848 C CA . TYR A 1 105 ? 16.603 -10.740 -18.510 1.00 95.88 105 TYR A CA 1
ATOM 849 C C . TYR A 1 105 ? 15.314 -10.048 -18.030 1.00 95.88 105 TYR A C 1
ATOM 851 O O . TYR A 1 105 ? 14.345 -9.948 -18.787 1.00 95.88 105 TYR A O 1
ATOM 859 N N . LEU A 1 106 ? 15.279 -9.541 -16.791 1.00 96.31 106 LEU A N 1
ATOM 860 C CA . LEU A 1 106 ? 14.100 -8.903 -16.214 1.00 96.31 106 LEU A CA 1
ATOM 861 C C . LEU A 1 106 ? 13.916 -7.474 -16.741 1.00 96.31 106 LEU A C 1
ATOM 863 O O . LEU A 1 106 ? 14.572 -6.525 -16.308 1.00 96.31 106 LEU A O 1
ATOM 867 N N . SER A 1 107 ? 12.952 -7.299 -17.644 1.00 91.25 107 SER A N 1
ATOM 868 C CA . SER A 1 107 ? 12.649 -6.000 -18.255 1.00 91.25 107 SER A CA 1
ATOM 869 C C . SER A 1 107 ? 11.540 -5.214 -17.548 1.00 91.25 107 SER A C 1
ATOM 871 O O . SER A 1 107 ? 11.398 -4.010 -17.774 1.00 91.25 107 SER A O 1
ATOM 873 N N . ARG A 1 108 ? 10.711 -5.866 -16.722 1.00 93.56 108 ARG A N 1
ATOM 874 C CA . ARG A 1 108 ? 9.548 -5.239 -16.077 1.00 93.56 108 ARG A CA 1
ATOM 875 C C . ARG A 1 108 ? 9.125 -5.979 -14.805 1.00 93.56 108 ARG A C 1
ATOM 877 O O . ARG A 1 108 ? 9.084 -7.203 -14.809 1.00 93.56 108 ARG A O 1
ATOM 884 N N . VAL A 1 109 ? 8.750 -5.208 -13.783 1.00 93.44 109 VAL A N 1
ATOM 885 C CA . VAL A 1 109 ? 8.091 -5.622 -12.530 1.00 93.44 109 VAL A CA 1
ATOM 886 C C . VAL A 1 109 ? 6.830 -4.784 -12.352 1.00 93.44 109 VAL A C 1
ATOM 888 O O . VAL A 1 109 ? 6.841 -3.614 -12.819 1.00 93.44 109 VAL A O 1
#

Sequence (109 aa):
MSASTAKVSRKENSNHDGAEETSEKEQQEAIEHIDEVQNEIDRLNEQASEEILKVEQQFNKLRQPYFQKRSDLIAKIPNFWVTTFVNHPQVSALLGEEDEEALHYLSRV